Protein AF-A0A7C6BX06-F1 (afdb_monomer_lite)

Secondary structure (DSSP, 8-state):
------SSEEEEE-TTSEEEEEE-S---PPPSEEEE----B-S----B-SHHHHHHHHHHHHHHHHHHHIIIIIHHHHHTTTPEEEE--GGG--TT--B--TT-HHHHHHHTT-HHHHHHHHH-TT-EEEEHHHHS-TTHHHHS-----EEE-----

Foldseek 3Di:
DDFDFFPAWDWEDEQFWKIWIFGND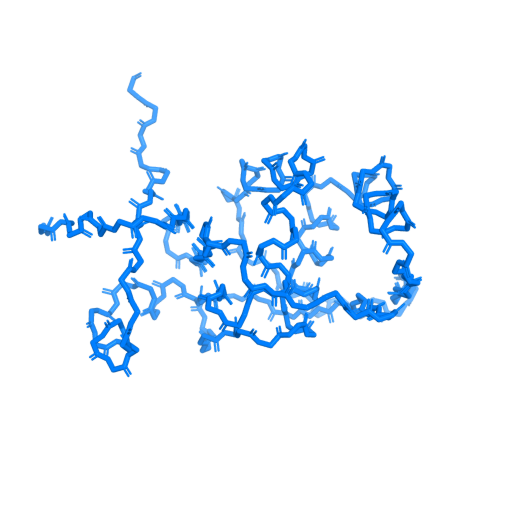PDFDQDLEAEEEAAAGTQDDAKDLALHVLNPLLCNVCVVAPNVLCVVFVCVLNVVVNYHYHYDDPVPDDVPHHDDCPPCNVVNVVLSVDSSRVCRCNTPSLIIMGHRVVVVDPVVVVPPPDGTGYDYPPDPD

Structure (mmCIF, N/CA/C/O backbone):
data_AF-A0A7C6BX06-F1
#
_entry.id   AF-A0A7C6BX06-F1
#
loop_
_atom_site.group_PDB
_atom_site.id
_atom_site.type_symbol
_atom_site.label_atom_id
_atom_site.label_alt_id
_atom_site.label_comp_id
_atom_site.label_asym_id
_atom_site.label_entity_id
_atom_site.label_seq_id
_atom_site.pdbx_PDB_ins_code
_atom_site.Cartn_x
_atom_site.Cartn_y
_atom_site.Cartn_z
_atom_site.occupancy
_atom_site.B_iso_or_equiv
_atom_site.auth_seq_id
_atom_site.auth_comp_id
_atom_site.auth_asym_id
_atom_site.auth_atom_id
_atom_site.pdbx_PDB_model_num
ATOM 1 N N . MET A 1 1 ? -13.573 8.599 -25.810 1.00 36.62 1 MET A N 1
ATOM 2 C CA . MET A 1 1 ? -13.959 7.525 -24.868 1.00 36.62 1 MET A CA 1
ATOM 3 C C . MET A 1 1 ? -14.784 8.167 -23.759 1.00 36.62 1 MET A C 1
ATOM 5 O O . MET A 1 1 ? -14.337 9.168 -23.220 1.00 36.62 1 MET A O 1
ATOM 9 N N . LYS A 1 2 ? -16.021 7.715 -23.498 1.00 25.58 2 LYS A N 1
ATOM 10 C CA . LYS A 1 2 ? -16.846 8.272 -22.408 1.00 25.58 2 LYS A CA 1
ATOM 11 C C . LYS A 1 2 ? -16.365 7.669 -21.088 1.00 25.58 2 LYS A C 1
ATOM 13 O O . LYS A 1 2 ? -16.680 6.519 -20.805 1.00 25.58 2 LYS A O 1
ATOM 18 N N . THR A 1 3 ? -15.606 8.432 -20.310 1.00 35.91 3 THR A N 1
ATOM 19 C CA . THR A 1 3 ? -15.201 8.059 -18.951 1.00 35.91 3 THR A CA 1
ATOM 20 C C . THR A 1 3 ? -16.452 7.989 -18.076 1.00 35.91 3 THR A C 1
ATOM 22 O O . THR A 1 3 ? -17.095 9.008 -17.826 1.00 35.91 3 THR A O 1
ATOM 25 N N . LYS A 1 4 ? -16.856 6.787 -17.653 1.00 36.91 4 LYS A N 1
ATOM 26 C CA . LYS A 1 4 ? -17.877 6.637 -16.610 1.00 36.91 4 LYS A CA 1
ATOM 27 C C . LYS A 1 4 ? -17.226 6.971 -15.269 1.00 36.91 4 LYS A C 1
ATOM 29 O O . LYS A 1 4 ? -16.393 6.222 -14.780 1.00 36.91 4 LYS A O 1
ATOM 34 N N . ILE A 1 5 ? -17.613 8.109 -14.711 1.00 39.78 5 ILE A N 1
ATOM 35 C CA . ILE A 1 5 ? -17.230 8.602 -13.386 1.00 39.78 5 ILE A CA 1
ATOM 36 C C . ILE A 1 5 ? -18.228 7.882 -12.431 1.00 39.78 5 ILE A C 1
ATOM 38 O O . ILE A 1 5 ? -19.418 8.176 -12.510 1.00 39.78 5 ILE A O 1
ATOM 42 N N . ARG A 1 6 ? -17.793 6.890 -11.617 1.00 56.72 6 ARG A N 1
ATOM 43 C CA . ARG A 1 6 ? -18.625 6.062 -10.690 1.00 56.72 6 ARG A CA 1
ATOM 44 C C . ARG A 1 6 ? -19.025 6.731 -9.349 1.00 56.72 6 ARG A C 1
ATOM 46 O O . ARG A 1 6 ? -19.577 7.800 -9.479 1.00 56.72 6 ARG A O 1
ATOM 53 N N . ARG A 1 7 ? -18.949 6.211 -8.111 1.00 42.22 7 ARG A N 1
ATOM 54 C CA . ARG A 1 7 ? -19.222 6.962 -6.831 1.00 42.22 7 ARG A CA 1
ATOM 55 C C . ARG A 1 7 ? -18.521 6.259 -5.660 1.00 42.22 7 ARG A C 1
ATOM 57 O O . ARG A 1 7 ? -18.782 5.090 -5.450 1.00 42.22 7 ARG A O 1
ATOM 64 N N . GLY A 1 8 ? -17.662 6.945 -4.890 1.00 48.62 8 GLY A N 1
ATOM 65 C CA . GLY A 1 8 ? -17.044 6.385 -3.668 1.00 48.62 8 GLY A CA 1
ATOM 66 C C . GLY A 1 8 ? -15.671 5.706 -3.809 1.00 48.62 8 GLY A C 1
ATOM 67 O O . GLY A 1 8 ? -15.316 4.908 -2.954 1.00 48.62 8 GLY A O 1
ATOM 68 N N . PHE A 1 9 ? -14.889 6.021 -4.844 1.00 50.06 9 PHE A N 1
ATOM 69 C CA . PHE A 1 9 ? -13.534 5.489 -5.064 1.00 50.06 9 PHE A CA 1
ATOM 70 C C . PHE A 1 9 ? -12.557 6.607 -5.482 1.00 50.06 9 PHE A C 1
ATOM 72 O O . PHE A 1 9 ? -12.986 7.610 -6.052 1.00 50.06 9 PHE A O 1
ATOM 79 N N . PHE A 1 10 ? -11.258 6.441 -5.226 1.00 51.50 10 PHE A N 1
ATOM 80 C CA . PHE A 1 10 ? -10.178 7.243 -5.822 1.00 51.50 10 PHE A CA 1
ATOM 81 C C . PHE A 1 10 ? -9.393 6.360 -6.789 1.00 51.50 10 PHE A C 1
ATOM 83 O O . PHE A 1 10 ? -8.912 5.306 -6.383 1.00 51.50 10 PHE A O 1
ATOM 90 N N . GLU A 1 11 ? -9.215 6.769 -8.042 1.00 54.84 11 GLU A N 1
ATOM 91 C CA . GLU A 1 11 ? -8.265 6.103 -8.931 1.00 54.84 11 GLU A CA 1
ATOM 92 C C . GLU A 1 11 ? -7.276 7.080 -9.528 1.00 54.84 11 GLU A C 1
ATOM 94 O O . GLU A 1 11 ? -7.596 8.235 -9.780 1.00 54.84 11 GLU A O 1
ATOM 99 N N . THR A 1 12 ? -6.100 6.565 -9.849 1.00 52.06 12 THR A N 1
ATOM 100 C CA . THR A 1 12 ? -5.100 7.268 -10.641 1.00 52.06 12 THR A CA 1
ATOM 101 C C . THR A 1 12 ? -4.591 6.346 -11.743 1.00 52.06 12 THR A C 1
ATOM 103 O O . THR A 1 12 ? -4.434 5.138 -11.530 1.00 52.06 12 THR A O 1
ATOM 106 N N . ASN A 1 13 ? -4.337 6.909 -12.923 1.00 53.53 13 ASN A N 1
ATOM 107 C CA . ASN A 1 13 ? -3.559 6.261 -13.970 1.00 53.53 13 ASN A CA 1
ATOM 108 C C . ASN A 1 13 ? -2.407 7.174 -14.413 1.00 53.53 13 ASN A C 1
ATOM 110 O O . ASN A 1 13 ? -2.575 8.386 -14.573 1.00 53.53 13 ASN A O 1
ATOM 114 N N . SER A 1 14 ? -1.232 6.582 -14.624 1.00 47.41 14 SER A N 1
ATOM 115 C CA . SER A 1 14 ? -0.213 7.174 -15.485 1.00 47.41 14 SER A CA 1
ATOM 116 C C . SER A 1 14 ? -0.429 6.607 -16.876 1.00 47.41 14 SER A C 1
ATOM 118 O O . SER A 1 14 ? -0.691 5.411 -17.027 1.00 47.41 14 SER A O 1
ATOM 120 N N . SER A 1 15 ? -0.356 7.456 -17.901 1.00 49.59 15 SER A N 1
ATOM 121 C CA . SER A 1 15 ? -0.519 7.026 -19.287 1.00 49.59 15 SER A CA 1
ATOM 122 C C . SER A 1 15 ? 0.394 5.827 -19.578 1.00 49.59 15 SER A C 1
ATOM 124 O O . SER A 1 15 ? 1.605 6.005 -19.620 1.00 49.59 15 SER A O 1
ATOM 126 N N . SER A 1 16 ? -0.227 4.655 -19.765 1.00 54.06 16 SER A N 1
ATOM 127 C CA . SER A 1 16 ? 0.296 3.353 -20.215 1.00 54.06 16 SER A CA 1
ATOM 128 C C . SER A 1 16 ? 0.860 2.319 -19.229 1.00 54.06 16 SER A C 1
ATOM 130 O O . SER A 1 16 ? 1.026 1.190 -19.685 1.00 54.06 16 SER 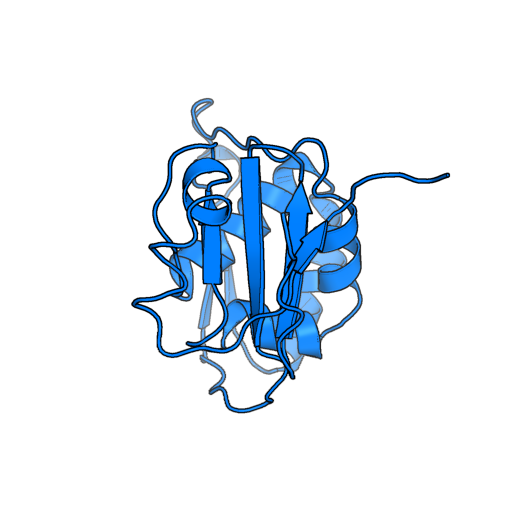A O 1
ATOM 132 N N . SER A 1 17 ? 1.054 2.578 -17.927 1.00 65.50 17 SER A N 1
ATOM 133 C CA . SER A 1 17 ? 1.799 1.595 -17.100 1.00 65.50 17 SER A CA 1
ATOM 134 C C . SER A 1 17 ? 1.067 1.025 -15.894 1.00 65.50 17 SER A C 1
ATOM 136 O O . SER A 1 17 ? 0.944 -0.193 -15.853 1.00 65.50 17 SER A O 1
ATOM 138 N N . HIS A 1 18 ? 0.511 1.823 -14.974 1.00 76.75 18 HIS A N 1
ATOM 139 C CA . HIS A 1 18 ? -0.209 1.311 -13.793 1.00 76.75 18 HIS A CA 1
ATOM 140 C C . HIS A 1 18 ? -1.549 2.036 -13.574 1.00 76.75 18 HIS A C 1
ATOM 142 O O . HIS A 1 18 ? -1.712 3.207 -13.923 1.00 76.75 18 HIS A O 1
ATOM 148 N N . GLY A 1 19 ? -2.502 1.341 -12.957 1.00 76.19 19 GLY A N 1
ATOM 149 C CA . GLY A 1 19 ? -3.759 1.871 -12.443 1.00 76.19 19 GLY A CA 1
ATOM 150 C C . GLY A 1 19 ? -3.938 1.466 -10.984 1.00 76.19 19 GLY A C 1
ATOM 151 O O . GLY A 1 19 ? -3.672 0.323 -10.618 1.00 76.19 19 GLY A O 1
ATOM 152 N N . VAL A 1 20 ? -4.388 2.393 -10.146 1.00 79.06 20 VAL A N 1
ATOM 153 C CA . VAL A 1 20 ? -4.747 2.119 -8.748 1.00 79.06 20 VAL A CA 1
ATOM 154 C C . VAL A 1 20 ? -6.195 2.501 -8.542 1.00 79.06 20 VAL A C 1
ATOM 156 O O . VAL A 1 20 ? -6.610 3.553 -9.011 1.00 79.06 20 VAL A O 1
ATOM 159 N N . CYS A 1 21 ? -6.932 1.673 -7.813 1.00 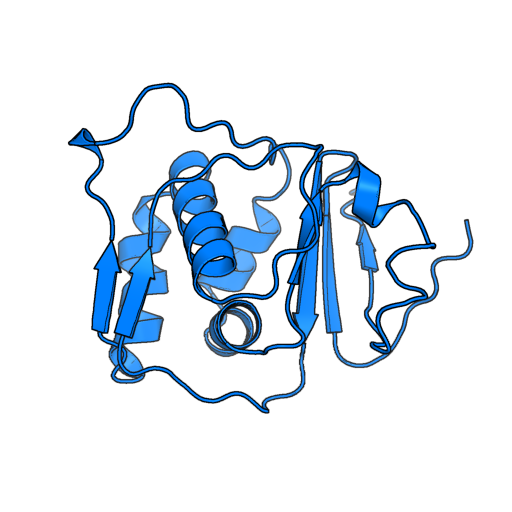79.06 21 CYS A N 1
ATOM 160 C CA . CYS A 1 21 ? -8.265 1.952 -7.321 1.00 79.06 21 CYS A CA 1
ATOM 161 C C . CYS A 1 21 ? -8.281 1.818 -5.797 1.00 79.06 21 CYS A C 1
ATOM 163 O O . CYS A 1 21 ? -7.866 0.796 -5.251 1.00 79.06 21 CYS A O 1
ATOM 165 N N . ILE A 1 22 ? -8.760 2.856 -5.118 1.00 79.56 22 ILE A N 1
ATOM 166 C CA . ILE A 1 22 ? -8.927 2.916 -3.670 1.00 79.56 22 ILE A CA 1
ATOM 167 C C . ILE A 1 22 ? -10.413 3.021 -3.368 1.00 79.56 22 ILE A C 1
ATOM 169 O O . ILE A 1 22 ? -11.080 3.956 -3.809 1.00 79.56 22 ILE A O 1
ATOM 173 N N . ASP A 1 23 ? -10.912 2.083 -2.585 1.00 81.50 23 ASP A N 1
ATOM 174 C CA . ASP A 1 23 ? -12.242 2.130 -1.998 1.00 81.50 23 ASP A CA 1
ATOM 175 C C . ASP A 1 23 ? -12.330 3.193 -0.901 1.00 81.50 23 ASP A C 1
ATOM 177 O O . ASP A 1 23 ? -11.616 3.115 0.097 1.00 81.50 23 ASP A O 1
ATOM 181 N N . LEU A 1 24 ? -13.216 4.181 -1.062 1.00 76.19 24 LEU A N 1
ATOM 182 C CA . LEU A 1 24 ? -13.386 5.251 -0.072 1.00 76.19 24 LEU A CA 1
ATOM 183 C C . LEU A 1 24 ? -14.365 4.879 1.047 1.00 76.19 24 LEU A C 1
ATOM 185 O O . LEU A 1 24 ? -14.588 5.678 1.961 1.00 76.19 24 LEU A O 1
ATOM 189 N N . ILE A 1 25 ? -14.948 3.682 1.016 1.00 78.50 25 ILE A N 1
ATOM 190 C CA . ILE A 1 25 ? -15.764 3.179 2.116 1.00 78.50 25 ILE A CA 1
ATOM 191 C C . ILE A 1 25 ? -14.835 2.607 3.192 1.00 78.50 25 ILE A C 1
ATOM 193 O O . ILE A 1 25 ? -13.983 1.757 2.943 1.00 78.50 25 ILE A O 1
ATOM 197 N N . ASN A 1 26 ? -15.010 3.079 4.423 1.00 76.94 26 ASN A N 1
ATOM 198 C CA . ASN A 1 26 ? -14.221 2.662 5.580 1.00 76.94 26 ASN A CA 1
ATOM 199 C C . ASN A 1 26 ? -14.772 1.359 6.197 1.00 76.94 26 ASN A C 1
ATOM 201 O O . ASN A 1 26 ? -15.266 1.363 7.322 1.00 76.94 26 ASN A O 1
ATOM 205 N N . ASP A 1 27 ? -14.740 0.275 5.420 1.00 81.56 27 ASP A N 1
ATOM 206 C CA . ASP A 1 27 ? -15.175 -1.074 5.813 1.00 81.56 27 ASP A CA 1
ATOM 207 C C . ASP A 1 27 ? -14.045 -2.078 5.556 1.00 81.56 27 ASP A C 1
ATOM 209 O O . ASP A 1 27 ? -14.035 -2.831 4.582 1.00 81.56 27 ASP A O 1
ATOM 213 N N . PHE A 1 28 ? -13.020 -2.011 6.399 1.00 86.12 28 PHE A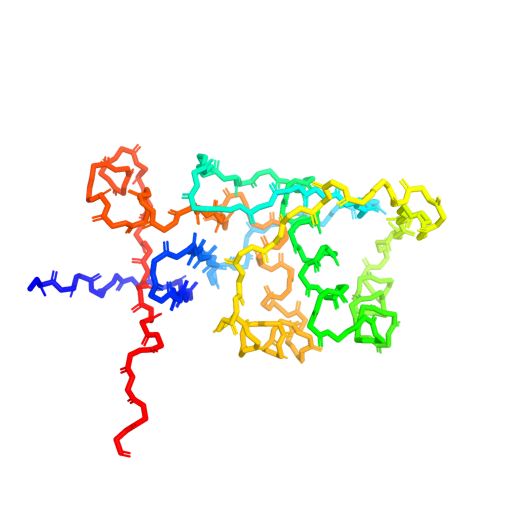 N 1
ATOM 214 C CA . PHE A 1 28 ? -11.896 -2.934 6.366 1.00 86.12 28 PHE A CA 1
ATOM 215 C C . PHE A 1 28 ? -11.461 -3.295 7.780 1.00 86.12 28 PHE A C 1
ATOM 217 O O . PHE A 1 28 ? -11.659 -2.544 8.737 1.00 86.12 28 PHE A O 1
ATOM 224 N N . GLN A 1 29 ? -10.829 -4.458 7.902 1.00 90.31 29 GLN A N 1
ATOM 225 C CA . GLN A 1 29 ? -10.227 -4.911 9.148 1.00 90.31 29 GLN A CA 1
ATOM 226 C C . GLN A 1 29 ? -8.725 -4.661 9.109 1.00 90.31 29 GLN A C 1
ATOM 228 O O . GLN A 1 29 ? -8.067 -4.908 8.098 1.00 90.31 29 GLN A O 1
ATOM 233 N N . LEU A 1 30 ? -8.186 -4.164 10.220 1.00 95.19 30 LEU A N 1
ATOM 234 C CA . LEU A 1 30 ? -6.750 -3.968 10.361 1.00 95.19 30 LEU A CA 1
ATOM 235 C C . LEU A 1 30 ? -6.083 -5.293 10.741 1.00 95.19 30 LEU A C 1
ATOM 237 O O . LEU A 1 30 ? -6.524 -5.932 11.701 1.00 95.19 30 LEU A O 1
ATOM 241 N N . PRO A 1 31 ? -5.028 -5.714 10.028 1.00 95.94 31 PRO A N 1
ATOM 242 C CA . PRO A 1 31 ? -4.231 -6.852 10.448 1.00 95.94 31 PRO A CA 1
ATOM 243 C C . PRO A 1 31 ? -3.338 -6.461 11.633 1.00 95.94 31 PRO A C 1
ATOM 245 O O . PRO A 1 31 ? -3.028 -5.289 11.833 1.00 95.94 31 PRO A O 1
ATOM 248 N N . SER A 1 32 ? -2.869 -7.449 12.393 1.00 97.12 32 SER A N 1
ATOM 249 C CA . SER A 1 32 ? -1.847 -7.225 13.424 1.00 97.12 32 SER A CA 1
ATOM 250 C C . SER A 1 32 ? -0.451 -7.022 12.836 1.00 97.12 32 SER A C 1
ATOM 252 O O . SER A 1 32 ? 0.392 -6.390 13.467 1.00 97.12 32 SER A O 1
ATOM 254 N N . THR A 1 33 ? -0.194 -7.558 11.641 1.00 97.81 33 THR A N 1
ATOM 255 C CA . THR A 1 33 ? 1.109 -7.498 10.977 1.00 97.81 33 THR A CA 1
ATOM 256 C C . THR A 1 33 ? 0.969 -7.196 9.488 1.00 97.81 33 THR A C 1
ATOM 258 O O . THR A 1 33 ? -0.043 -7.507 8.855 1.00 97.81 33 THR A O 1
ATOM 261 N N . ILE A 1 34 ? 2.006 -6.595 8.913 1.00 98.00 34 ILE A N 1
ATOM 262 C CA . ILE A 1 34 ? 2.137 -6.380 7.472 1.00 98.00 34 ILE A CA 1
ATOM 263 C C . ILE A 1 34 ? 3.586 -6.608 7.047 1.00 98.00 34 ILE A C 1
ATOM 265 O O . ILE A 1 34 ? 4.516 -6.251 7.768 1.00 98.00 34 ILE A O 1
ATOM 269 N N . TYR A 1 35 ? 3.759 -7.201 5.866 1.00 97.38 35 TYR A N 1
ATOM 270 C CA . TYR A 1 35 ? 5.060 -7.475 5.268 1.00 97.38 35 TYR A CA 1
ATOM 271 C C . TYR A 1 35 ? 5.198 -6.690 3.967 1.00 97.38 35 TYR A C 1
ATOM 273 O O . TYR A 1 35 ? 4.391 -6.846 3.048 1.00 97.38 35 TYR A O 1
ATOM 281 N N . PHE A 1 36 ? 6.229 -5.860 3.899 1.00 96.19 36 PHE A N 1
ATOM 282 C CA . PHE A 1 36 ? 6.642 -5.137 2.708 1.00 96.19 36 PHE A CA 1
ATOM 283 C C . PHE A 1 36 ? 7.834 -5.855 2.072 1.00 96.19 36 PHE A C 1
ATOM 285 O O . PHE A 1 36 ? 8.773 -6.239 2.756 1.00 96.19 36 PHE A O 1
ATOM 292 N N . ARG A 1 37 ? 7.788 -6.070 0.763 1.00 93.50 37 ARG A N 1
ATOM 293 C CA . ARG A 1 37 ? 8.854 -6.748 0.019 1.00 93.50 37 ARG A CA 1
ATOM 294 C C . ARG A 1 37 ? 8.975 -6.156 -1.371 1.00 93.50 37 ARG A C 1
ATOM 296 O O . ARG A 1 37 ? 8.005 -5.574 -1.873 1.00 93.50 37 ARG A O 1
ATOM 303 N N . PHE A 1 38 ? 10.138 -6.285 -1.980 1.00 91.00 38 PHE A N 1
ATOM 304 C CA . PHE A 1 38 ? 10.337 -5.866 -3.355 1.00 91.00 38 PHE A CA 1
ATOM 305 C C . PHE A 1 38 ? 9.587 -6.794 -4.308 1.00 91.00 38 PHE A C 1
ATOM 307 O O . PHE A 1 38 ? 9.433 -7.995 -4.077 1.00 91.00 38 PHE A O 1
ATOM 314 N N . ASN A 1 39 ? 9.054 -6.221 -5.384 1.00 89.94 39 ASN A N 1
ATOM 315 C CA . ASN A 1 39 ? 8.457 -6.990 -6.465 1.00 89.94 39 ASN A CA 1
ATOM 316 C C . ASN A 1 39 ? 8.502 -6.191 -7.773 1.00 89.94 39 ASN A C 1
ATOM 318 O O . ASN A 1 39 ? 8.690 -4.979 -7.759 1.00 89.94 39 ASN A O 1
ATOM 322 N N . SER A 1 40 ? 8.316 -6.864 -8.902 1.00 85.88 40 SER A N 1
ATOM 323 C CA . SER A 1 40 ? 8.330 -6.227 -10.217 1.00 85.88 40 SER A CA 1
ATOM 324 C C . SER A 1 40 ? 6.916 -5.849 -10.655 1.00 85.88 40 SER A C 1
ATOM 326 O O . SER A 1 40 ? 6.012 -6.685 -10.705 1.00 85.88 40 SER A O 1
ATOM 328 N N . PHE A 1 41 ? 6.737 -4.581 -11.014 1.00 84.19 41 PHE A N 1
ATOM 329 C CA . PHE A 1 41 ? 5.487 -4.015 -11.508 1.00 84.19 41 PHE A CA 1
ATOM 330 C C . PHE A 1 41 ? 5.757 -3.268 -12.816 1.00 84.19 41 PHE A C 1
ATOM 332 O O . PHE A 1 41 ? 6.443 -2.249 -12.842 1.00 84.19 41 PHE A O 1
ATOM 339 N N . GLY A 1 42 ? 5.235 -3.811 -13.912 1.00 77.44 42 GLY A N 1
ATOM 340 C CA . GLY A 1 42 ? 5.323 -3.219 -15.245 1.00 77.44 42 GLY A CA 1
ATOM 341 C C . GLY A 1 42 ? 3.959 -3.121 -15.920 1.00 77.44 42 GLY A C 1
ATOM 342 O O . GLY A 1 42 ? 2.920 -3.301 -15.303 1.00 77.44 42 GLY A O 1
ATOM 343 N N . THR A 1 43 ? 3.923 -2.924 -17.232 1.00 70.25 43 THR A N 1
ATOM 344 C CA . THR A 1 43 ? 2.653 -2.796 -17.968 1.00 70.25 43 THR A CA 1
ATOM 345 C C . THR A 1 43 ? 1.746 -4.039 -17.894 1.00 70.25 43 THR A C 1
ATOM 347 O O . THR A 1 43 ? 0.519 -3.924 -17.971 1.00 70.25 43 THR A O 1
ATOM 350 N N . PHE A 1 44 ? 2.335 -5.233 -17.752 1.00 69.50 44 PHE A N 1
ATOM 351 C CA . PHE A 1 44 ? 1.653 -6.525 -17.870 1.00 69.50 44 PHE A CA 1
ATOM 352 C C . PHE A 1 44 ? 1.540 -7.250 -16.524 1.00 69.50 44 PHE A C 1
ATOM 354 O O . PHE A 1 44 ? 2.264 -8.208 -16.263 1.00 69.50 44 PHE A O 1
ATOM 361 N N . PHE A 1 45 ? 0.595 -6.838 -15.681 1.00 70.06 45 PHE A N 1
ATOM 362 C CA . PHE A 1 45 ? 0.169 -7.643 -14.534 1.00 70.06 45 PHE A CA 1
ATOM 363 C C . PHE A 1 45 ? -1.346 -7.560 -14.314 1.00 70.06 45 PHE A C 1
ATOM 365 O O . PHE A 1 45 ? -1.986 -6.556 -14.643 1.00 70.06 45 PHE A O 1
ATOM 372 N N . GLY A 1 46 ? -1.916 -8.649 -13.790 1.00 66.75 46 GLY A N 1
ATOM 373 C CA . GLY A 1 46 ? -3.343 -8.746 -13.467 1.00 66.75 46 GLY A CA 1
ATOM 374 C C . GLY A 1 46 ? -3.726 -7.883 -12.260 1.00 66.75 46 GLY A C 1
ATOM 375 O O . GLY A 1 46 ? -2.850 -7.364 -11.581 1.00 66.75 46 GLY A O 1
ATOM 376 N N . PRO A 1 47 ? -5.020 -7.690 -11.961 1.00 70.56 47 PRO A N 1
ATOM 377 C CA . PRO A 1 47 ? -5.399 -6.920 -10.786 1.00 70.56 47 PRO A CA 1
ATOM 378 C C . PRO A 1 47 ? -4.928 -7.618 -9.507 1.00 70.56 47 PRO A C 1
ATOM 380 O O . PRO A 1 47 ? -5.244 -8.786 -9.278 1.00 70.56 47 PRO A O 1
ATOM 383 N N . TYR A 1 48 ? -4.216 -6.883 -8.660 1.00 81.38 48 TYR A N 1
ATOM 384 C CA . TYR A 1 48 ? -3.850 -7.320 -7.322 1.00 81.38 48 TYR A CA 1
ATOM 385 C C . TYR A 1 48 ? -4.684 -6.564 -6.293 1.00 81.38 48 TYR A C 1
ATOM 387 O O . TYR A 1 48 ? -4.618 -5.337 -6.200 1.00 81.38 48 TYR A O 1
ATOM 395 N N . ASN A 1 49 ? -5.484 -7.302 -5.528 1.00 81.44 49 ASN A N 1
ATOM 396 C CA . ASN A 1 49 ? -6.309 -6.790 -4.433 1.00 81.44 49 ASN A CA 1
ATOM 397 C C . ASN A 1 49 ? -5.886 -7.346 -3.064 1.00 81.44 49 ASN A C 1
ATOM 399 O O . ASN A 1 49 ? -6.375 -6.880 -2.033 1.00 81.44 49 ASN A O 1
ATOM 403 N N . ASP A 1 50 ? -4.968 -8.313 -3.034 1.00 89.69 50 ASP A N 1
ATOM 404 C CA . ASP A 1 50 ? -4.443 -8.876 -1.802 1.00 89.69 50 ASP A CA 1
ATOM 405 C C . ASP A 1 50 ? -3.465 -7.912 -1.112 1.00 89.69 50 ASP A C 1
ATOM 407 O O . ASP A 1 50 ? -2.787 -7.091 -1.738 1.00 89.69 50 ASP A O 1
ATOM 411 N N . LEU A 1 51 ? -3.404 -8.007 0.216 1.00 94.19 51 LEU A N 1
ATOM 412 C CA . LEU A 1 51 ? -2.580 -7.132 1.048 1.00 94.19 51 LEU A CA 1
ATOM 413 C C . LEU A 1 51 ? -1.096 -7.198 0.668 1.00 94.19 51 LEU A C 1
ATOM 415 O O . LEU A 1 51 ? -0.423 -6.171 0.643 1.00 94.19 51 LEU A O 1
ATOM 419 N N . MET A 1 52 ? -0.588 -8.393 0.369 1.00 94.12 52 MET A N 1
ATOM 420 C CA . MET A 1 52 ? 0.834 -8.626 0.135 1.00 94.12 52 MET A CA 1
ATOM 421 C C . MET A 1 52 ? 1.308 -7.905 -1.126 1.00 94.12 52 MET A C 1
ATOM 423 O O . MET A 1 52 ? 2.329 -7.216 -1.101 1.00 94.12 52 MET A O 1
ATOM 427 N N . MET A 1 53 ? 0.553 -8.006 -2.217 1.00 92.31 53 MET A N 1
ATOM 428 C CA . MET A 1 53 ? 0.887 -7.341 -3.473 1.00 92.31 53 MET A CA 1
ATOM 429 C C . MET A 1 53 ? 0.716 -5.824 -3.388 1.00 92.31 53 MET A C 1
ATOM 431 O O . MET A 1 53 ? 1.564 -5.091 -3.898 1.00 92.31 53 MET A O 1
ATOM 435 N N . LYS A 1 54 ? -0.309 -5.334 -2.678 1.00 93.81 54 LYS A N 1
ATOM 436 C CA . LYS A 1 54 ? -0.494 -3.892 -2.435 1.00 93.81 54 LYS A CA 1
ATOM 437 C C . LYS A 1 54 ? 0.623 -3.303 -1.571 1.00 93.81 54 LYS A C 1
ATOM 439 O O . LYS A 1 54 ? 1.145 -2.236 -1.894 1.00 93.81 54 LYS A O 1
ATOM 444 N N . ALA A 1 55 ? 1.038 -4.011 -0.521 1.00 96.31 55 ALA A N 1
ATOM 445 C CA . ALA A 1 55 ? 2.190 -3.634 0.292 1.00 96.31 55 ALA A CA 1
ATOM 446 C C . ALA A 1 55 ? 3.473 -3.621 -0.553 1.00 96.31 55 ALA A C 1
ATOM 448 O O . ALA A 1 55 ? 4.182 -2.617 -0.578 1.00 96.31 55 ALA A O 1
ATOM 449 N N . SER A 1 56 ? 3.721 -4.683 -1.325 1.00 93.75 56 SER A N 1
ATOM 450 C CA . SER A 1 56 ? 4.901 -4.784 -2.198 1.00 93.75 56 SER A CA 1
ATOM 451 C C . SER A 1 56 ? 4.964 -3.645 -3.225 1.00 93.75 56 SER A C 1
ATOM 453 O O . SER A 1 56 ? 6.037 -3.098 -3.484 1.00 93.75 56 SER A O 1
ATOM 455 N N . TYR A 1 57 ? 3.812 -3.235 -3.769 1.00 91.50 57 TYR A N 1
ATOM 456 C CA . TYR A 1 57 ? 3.712 -2.102 -4.691 1.00 91.50 57 TYR A CA 1
ATOM 457 C C . TYR A 1 57 ? 4.084 -0.775 -4.034 1.00 91.50 57 TYR A C 1
ATOM 459 O O . TYR A 1 57 ? 4.865 -0.016 -4.604 1.00 91.50 57 TYR A O 1
ATOM 467 N N . LEU A 1 58 ? 3.561 -0.489 -2.832 1.00 93.75 58 LEU A N 1
ATOM 468 C CA . LEU A 1 58 ? 3.951 0.722 -2.106 1.00 93.75 58 LEU A CA 1
ATOM 469 C C . LEU A 1 58 ? 5.437 0.716 -1.788 1.00 93.75 58 LEU A C 1
ATOM 471 O O . LEU A 1 58 ? 6.092 1.727 -2.001 1.00 93.75 58 LEU A O 1
ATOM 475 N N . TYR A 1 59 ? 5.970 -0.402 -1.306 1.00 94.56 59 TYR A N 1
ATOM 476 C CA . TYR A 1 59 ? 7.369 -0.485 -0.910 1.00 94.56 59 TYR A CA 1
ATOM 477 C C . TYR A 1 59 ? 8.320 -0.269 -2.085 1.00 94.56 59 TYR A C 1
ATOM 479 O O . TYR A 1 59 ? 9.154 0.635 -2.046 1.00 94.56 59 TYR A O 1
ATOM 487 N N . THR A 1 60 ? 8.107 -1.016 -3.172 1.00 91.12 60 THR A N 1
ATOM 488 C CA . THR A 1 60 ? 8.871 -0.865 -4.418 1.00 91.12 60 THR A CA 1
ATOM 489 C C . THR A 1 60 ? 8.711 0.553 -4.977 1.00 91.12 60 THR A C 1
ATOM 491 O O . THR A 1 60 ? 9.683 1.205 -5.352 1.00 91.12 60 THR A 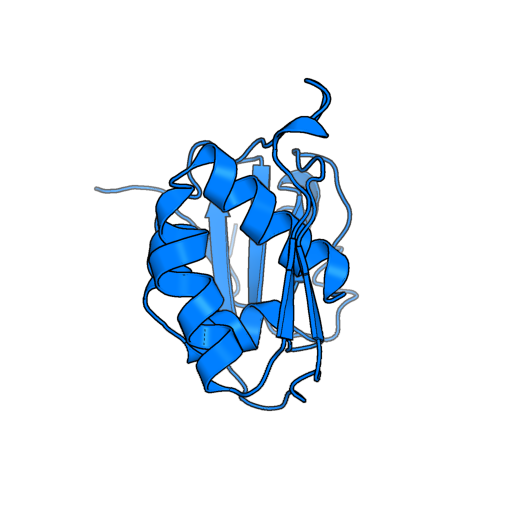O 1
ATOM 494 N N . GLY A 1 61 ? 7.492 1.091 -4.969 1.00 89.62 61 GLY A N 1
ATOM 495 C CA . GLY A 1 61 ? 7.223 2.437 -5.459 1.00 89.62 61 GLY A CA 1
ATOM 496 C C . GLY A 1 61 ? 7.883 3.543 -4.638 1.00 89.62 61 GLY A C 1
ATOM 497 O O . GLY A 1 61 ? 8.491 4.447 -5.210 1.00 89.62 61 GLY A O 1
ATOM 498 N N . PHE A 1 62 ? 7.836 3.462 -3.306 1.00 91.44 62 PHE A N 1
ATOM 499 C CA . PHE A 1 62 ? 8.556 4.391 -2.438 1.00 91.44 62 PHE A CA 1
ATOM 500 C C . PHE A 1 62 ? 10.061 4.269 -2.629 1.00 91.44 62 PHE A C 1
ATOM 502 O O . PHE A 1 62 ? 10.718 5.302 -2.669 1.00 91.44 62 PHE A O 1
ATOM 509 N N . TYR A 1 63 ? 10.604 3.065 -2.812 1.00 90.19 63 TYR A N 1
ATOM 510 C CA . TYR A 1 63 ? 12.022 2.884 -3.118 1.00 90.19 63 TYR A CA 1
ATOM 511 C C . TYR A 1 63 ? 12.453 3.671 -4.365 1.00 90.19 63 TYR A C 1
ATOM 513 O O . TYR A 1 63 ? 13.419 4.431 -4.301 1.00 90.19 63 TYR A O 1
ATOM 521 N N . HIS A 1 64 ? 11.694 3.582 -5.462 1.00 84.50 64 HIS A N 1
ATOM 522 C CA . HIS A 1 64 ? 12.006 4.320 -6.692 1.00 84.50 64 HIS A CA 1
ATOM 523 C C . HIS A 1 64 ? 11.659 5.817 -6.638 1.00 84.50 64 HIS A C 1
ATOM 525 O O . HIS A 1 64 ? 12.271 6.604 -7.359 1.00 84.50 64 HIS A O 1
ATOM 531 N N . TYR A 1 65 ? 10.679 6.224 -5.825 1.00 85.38 65 TYR A N 1
ATOM 532 C CA . TYR A 1 65 ? 10.193 7.607 -5.788 1.00 85.38 65 TYR A CA 1
ATOM 533 C C . TYR A 1 65 ? 10.800 8.445 -4.656 1.00 85.38 65 TYR A C 1
ATOM 535 O O . TYR A 1 65 ? 11.380 9.503 -4.898 1.00 85.38 65 TYR A O 1
ATOM 543 N N . ASN A 1 66 ? 10.635 8.004 -3.407 1.00 89.31 66 ASN A N 1
ATOM 544 C CA . ASN A 1 66 ? 11.182 8.660 -2.223 1.00 89.31 66 ASN A CA 1
ATOM 545 C C . ASN A 1 66 ? 11.213 7.691 -1.035 1.00 89.31 66 ASN A C 1
ATOM 547 O O . ASN A 1 66 ? 10.270 7.615 -0.240 1.00 89.31 66 ASN A O 1
ATOM 551 N N . TYR A 1 67 ? 12.313 6.954 -0.904 1.00 90.62 67 TYR A N 1
ATOM 552 C CA . TYR A 1 67 ? 12.384 5.854 0.053 1.00 90.62 67 TYR A CA 1
ATOM 553 C C . TYR A 1 67 ? 12.304 6.325 1.510 1.00 90.62 67 TYR A C 1
ATOM 555 O O . TYR A 1 67 ? 11.719 5.659 2.362 1.00 90.62 67 TYR A O 1
ATOM 563 N N . ALA A 1 68 ? 12.790 7.536 1.795 1.00 94.50 68 ALA A N 1
ATOM 564 C CA . ALA A 1 68 ? 12.718 8.121 3.129 1.00 94.50 68 ALA A CA 1
ATOM 565 C C . ALA A 1 68 ? 11.270 8.294 3.626 1.00 94.50 68 ALA A C 1
ATOM 567 O O . ALA A 1 68 ? 11.021 8.237 4.833 1.00 94.50 68 ALA A O 1
ATOM 568 N N . TRP A 1 69 ? 10.295 8.485 2.729 1.00 95.06 69 TRP A N 1
ATOM 569 C CA . TRP A 1 69 ? 8.884 8.621 3.112 1.00 95.06 69 TRP A CA 1
ATOM 570 C C . TRP A 1 69 ? 8.285 7.325 3.644 1.00 95.06 69 TRP A C 1
ATOM 572 O O . TRP A 1 69 ? 7.400 7.382 4.496 1.00 95.06 69 TRP A O 1
ATOM 582 N N . PHE A 1 70 ? 8.792 6.170 3.218 1.00 95.62 70 PHE A N 1
ATOM 583 C CA . PHE A 1 70 ? 8.364 4.894 3.777 1.00 95.62 70 PHE A CA 1
ATOM 584 C C . PHE A 1 70 ? 8.614 4.848 5.295 1.00 95.62 70 PHE A C 1
ATOM 586 O O . PHE A 1 70 ? 7.687 4.631 6.074 1.00 95.62 70 PHE A O 1
ATOM 593 N N . PHE A 1 71 ? 9.827 5.192 5.733 1.00 96.31 71 PHE A N 1
ATOM 594 C CA . PHE A 1 71 ? 10.192 5.179 7.155 1.00 96.31 71 PHE A CA 1
ATOM 595 C C . PHE A 1 71 ? 9.622 6.345 7.952 1.00 96.31 71 PHE A C 1
ATOM 597 O O . PHE A 1 71 ? 9.269 6.193 9.115 1.00 96.31 71 PHE A O 1
ATOM 604 N N . THR A 1 72 ? 9.551 7.530 7.348 1.00 97.44 72 THR A N 1
ATOM 605 C CA . THR A 1 72 ? 9.159 8.746 8.078 1.00 97.44 72 THR A CA 1
ATOM 606 C C . THR A 1 72 ? 7.656 9.001 8.074 1.00 97.44 72 THR A C 1
ATOM 608 O O . THR A 1 72 ? 7.184 9.808 8.872 1.00 97.44 72 THR A O 1
ATOM 611 N N . ARG A 1 73 ? 6.896 8.341 7.188 1.00 97.19 73 ARG A N 1
ATOM 612 C CA . ARG A 1 73 ? 5.452 8.569 7.031 1.00 97.19 73 ARG A CA 1
ATOM 613 C C . ARG A 1 73 ? 4.644 7.278 7.088 1.00 97.19 73 ARG A C 1
ATOM 615 O O . ARG A 1 73 ? 3.710 7.200 7.877 1.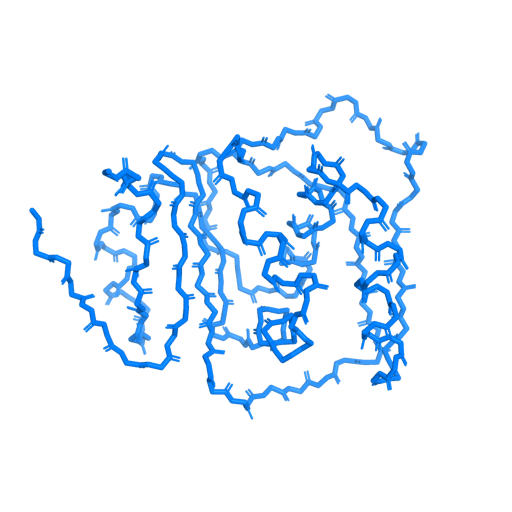00 97.19 73 ARG A O 1
ATOM 622 N N . ILE A 1 74 ? 5.015 6.259 6.310 1.00 97.88 74 ILE A N 1
ATOM 623 C CA . ILE A 1 74 ? 4.212 5.029 6.193 1.00 97.88 74 ILE A CA 1
ATOM 624 C C . ILE A 1 74 ? 4.296 4.170 7.454 1.00 97.88 74 ILE A C 1
ATOM 626 O O . ILE A 1 74 ? 3.257 3.856 8.033 1.00 97.88 74 ILE A O 1
ATOM 630 N N . ILE A 1 75 ? 5.504 3.833 7.914 1.00 97.94 75 ILE A N 1
ATOM 631 C CA . ILE A 1 75 ? 5.693 3.032 9.135 1.00 97.94 75 ILE A CA 1
ATOM 632 C C . ILE A 1 75 ? 4.989 3.680 10.344 1.00 97.94 75 ILE A C 1
ATOM 634 O O . ILE A 1 75 ? 4.135 3.017 10.936 1.00 97.94 75 ILE A O 1
ATOM 638 N N . PRO A 1 76 ? 5.204 4.976 10.657 1.00 98.31 76 PRO A N 1
ATOM 639 C CA . PRO A 1 76 ? 4.535 5.621 11.785 1.00 98.31 76 PRO A CA 1
ATOM 640 C C . PRO A 1 76 ? 3.004 5.589 11.707 1.00 98.31 76 PRO A C 1
ATOM 642 O O . PRO A 1 76 ? 2.339 5.408 12.726 1.00 98.31 76 PRO A O 1
ATOM 645 N N . MET A 1 77 ? 2.423 5.752 10.510 1.00 97.88 77 MET A N 1
ATOM 646 C CA . MET A 1 77 ? 0.970 5.669 10.314 1.00 97.88 77 MET A CA 1
ATOM 647 C C . MET A 1 77 ? 0.422 4.276 10.648 1.00 97.88 77 MET A C 1
ATOM 649 O O . MET A 1 77 ? -0.651 4.165 11.244 1.00 97.88 77 MET A O 1
ATOM 653 N N . LEU A 1 78 ? 1.147 3.216 10.291 1.00 98.06 78 LEU A N 1
ATOM 654 C CA . LEU A 1 78 ? 0.739 1.833 10.545 1.00 98.06 78 LEU A CA 1
ATOM 655 C C . LEU A 1 78 ? 0.938 1.445 12.014 1.00 98.06 78 LEU A C 1
ATOM 657 O O . LEU A 1 78 ? 0.010 0.936 12.646 1.00 98.06 78 LEU A O 1
ATOM 661 N N . GLU A 1 79 ? 2.093 1.769 12.590 1.00 97.50 79 GLU A N 1
ATOM 662 C CA . GLU A 1 79 ? 2.417 1.463 13.988 1.00 97.50 79 GLU A CA 1
ATOM 663 C C . GLU A 1 79 ? 1.498 2.196 14.972 1.00 97.50 79 GLU A C 1
ATOM 665 O O . GLU A 1 79 ? 1.064 1.612 15.965 1.00 97.50 79 GLU A O 1
ATOM 670 N N . LYS A 1 80 ? 1.095 3.438 14.661 1.00 97.44 80 LYS A N 1
ATOM 671 C CA . LYS A 1 80 ? 0.072 4.181 15.422 1.00 97.44 80 LYS A CA 1
ATOM 672 C C . LYS A 1 80 ? -1.255 3.418 15.532 1.00 97.44 80 LYS A C 1
ATOM 674 O O . LYS A 1 80 ? -1.998 3.615 16.491 1.00 97.44 80 LYS A O 1
ATOM 679 N N . ASN A 1 81 ? -1.561 2.559 14.561 1.00 96.25 81 ASN A N 1
ATOM 680 C CA . ASN A 1 81 ? -2.751 1.711 14.548 1.00 96.25 81 ASN A CA 1
ATOM 681 C C . ASN A 1 81 ? -2.479 0.297 15.111 1.00 96.25 81 ASN A C 1
ATOM 683 O O . ASN A 1 81 ? -3.291 -0.601 14.902 1.00 96.25 81 ASN A O 1
ATOM 687 N N . ASN A 1 82 ? -1.378 0.100 15.850 1.00 97.44 82 ASN A N 1
ATOM 688 C CA . ASN A 1 82 ? -0.937 -1.178 16.426 1.00 97.44 82 ASN A CA 1
ATOM 689 C C . ASN A 1 82 ? -0.665 -2.278 15.384 1.00 97.44 82 ASN A C 1
ATOM 691 O O . ASN A 1 82 ? -0.860 -3.461 15.662 1.00 97.44 82 ASN A O 1
ATOM 695 N N . ILE A 1 83 ? -0.216 -1.891 14.189 1.00 98.25 83 ILE A N 1
ATOM 696 C CA . ILE A 1 83 ? 0.185 -2.822 13.134 1.00 98.25 83 ILE A CA 1
ATOM 697 C C . ILE A 1 83 ? 1.705 -2.961 13.181 1.00 98.25 83 ILE A C 1
ATOM 699 O O . ILE A 1 83 ? 2.423 -1.979 12.996 1.00 98.25 83 ILE A O 1
ATOM 703 N N . GLN A 1 84 ? 2.201 -4.174 13.405 1.00 98.31 84 GLN A N 1
ATOM 704 C CA . GLN A 1 84 ? 3.630 -4.456 13.343 1.00 98.31 84 GLN A CA 1
ATOM 705 C C . GLN A 1 84 ? 4.090 -4.512 11.884 1.00 98.31 84 GLN A C 1
ATOM 707 O O . GLN A 1 84 ? 3.523 -5.249 11.071 1.00 98.31 84 GLN A O 1
ATOM 712 N N . VAL A 1 85 ? 5.129 -3.745 11.557 1.00 98.06 85 VAL A N 1
ATOM 713 C CA . VAL A 1 85 ? 5.647 -3.645 10.193 1.00 98.06 85 VAL A CA 1
ATOM 714 C C . VAL A 1 85 ? 6.935 -4.449 10.048 1.00 98.06 85 VAL A C 1
ATOM 716 O O . VAL A 1 85 ? 7.892 -4.244 10.787 1.00 98.06 85 VAL A O 1
ATOM 719 N N . PHE A 1 86 ? 6.959 -5.334 9.056 1.00 97.50 86 PHE A N 1
ATOM 720 C CA . PHE A 1 86 ? 8.157 -6.019 8.582 1.00 97.50 86 PHE A CA 1
ATOM 721 C C . PHE A 1 86 ? 8.444 -5.575 7.151 1.00 97.50 86 PHE A C 1
ATOM 723 O O . PHE A 1 86 ? 7.512 -5.368 6.369 1.00 97.50 86 PHE A O 1
ATOM 730 N N . TYR A 1 87 ? 9.715 -5.446 6.793 1.00 95.12 87 TYR A N 1
ATOM 731 C CA . TYR A 1 87 ? 10.129 -5.116 5.436 1.00 95.12 87 TYR A CA 1
ATOM 732 C C . TYR A 1 87 ? 11.399 -5.881 5.054 1.00 95.12 87 TYR A C 1
ATOM 734 O O . TYR A 1 87 ? 12.189 -6.234 5.925 1.00 95.12 87 TYR A O 1
ATOM 742 N N . GLU A 1 88 ? 11.546 -6.179 3.768 1.00 92.19 88 GLU A N 1
ATOM 743 C CA . GLU A 1 88 ? 12.744 -6.792 3.185 1.00 92.19 88 GLU A CA 1
ATOM 744 C C . GLU A 1 88 ? 13.929 -5.819 3.224 1.00 92.19 88 GLU A C 1
ATOM 746 O O . GLU A 1 88 ? 13.748 -4.619 3.029 1.00 92.19 88 GLU A O 1
ATOM 751 N N . ASP A 1 89 ? 15.140 -6.307 3.490 1.00 84.56 89 ASP A N 1
ATOM 752 C CA . ASP A 1 89 ? 16.323 -5.449 3.518 1.00 84.56 89 ASP A CA 1
ATOM 753 C C . ASP A 1 89 ? 16.810 -5.126 2.100 1.00 84.56 89 ASP A C 1
ATOM 755 O O . ASP A 1 89 ? 16.694 -5.916 1.166 1.00 84.56 89 ASP A O 1
ATOM 759 N N . MET A 1 90 ? 17.401 -3.939 1.924 1.00 76.19 90 MET A N 1
ATOM 760 C CA . MET A 1 90 ? 17.873 -3.501 0.602 1.00 76.19 90 MET A CA 1
ATOM 761 C C . MET A 1 90 ? 19.045 -4.330 0.059 1.00 76.19 90 MET A C 1
ATOM 763 O O . MET A 1 90 ? 19.322 -4.283 -1.136 1.00 76.19 90 MET A O 1
ATOM 767 N N . GLU A 1 91 ? 19.750 -5.060 0.920 1.00 70.50 91 GLU A N 1
ATOM 768 C CA . GLU A 1 91 ? 20.867 -5.924 0.520 1.00 70.50 91 GLU A CA 1
ATOM 769 C C . GLU A 1 91 ? 20.396 -7.166 -0.254 1.00 70.50 91 GLU A C 1
ATOM 771 O O . GLU A 1 91 ? 21.173 -7.727 -1.025 1.00 70.50 91 GLU A O 1
ATOM 776 N N . ASP A 1 92 ? 19.114 -7.528 -0.128 1.00 63.47 92 ASP A N 1
ATOM 777 C CA . ASP A 1 92 ? 18.485 -8.645 -0.842 1.00 63.47 92 ASP A CA 1
ATOM 778 C C . ASP A 1 92 ? 17.909 -8.235 -2.212 1.00 63.47 92 ASP A C 1
ATOM 780 O O . ASP A 1 92 ? 17.387 -9.067 -2.959 1.00 63.47 92 ASP A O 1
ATOM 784 N N . ILE A 1 93 ? 18.047 -6.957 -2.595 1.00 62.91 93 ILE A N 1
ATOM 785 C CA . ILE A 1 93 ? 17.620 -6.449 -3.903 1.00 62.91 93 ILE A CA 1
ATOM 786 C C . ILE A 1 93 ? 18.551 -7.014 -4.977 1.00 62.91 93 ILE A C 1
ATOM 788 O O . ILE A 1 93 ? 19.610 -6.465 -5.292 1.00 62.91 93 ILE A O 1
ATOM 792 N N . SER A 1 94 ? 18.120 -8.098 -5.615 1.00 56.66 94 SER A N 1
ATOM 793 C CA . SER A 1 94 ? 18.606 -8.419 -6.955 1.00 56.66 94 SER A CA 1
ATOM 794 C C . SER A 1 94 ? 18.274 -7.247 -7.892 1.00 56.66 94 SER A C 1
ATOM 796 O O . SER A 1 94 ? 17.209 -6.640 -7.781 1.00 56.66 94 SER A O 1
ATOM 798 N N . PHE A 1 95 ? 19.160 -6.917 -8.837 1.00 54.78 95 PHE A N 1
ATOM 799 C CA . PHE A 1 95 ? 18.971 -5.844 -9.835 1.00 54.78 95 PHE A CA 1
ATOM 800 C C . PHE A 1 95 ? 17.726 -6.022 -10.750 1.00 54.78 95 PHE A C 1
ATOM 802 O O . PHE A 1 95 ? 17.543 -5.254 -11.693 1.00 54.78 95 PHE A O 1
ATOM 809 N N . ASP A 1 96 ? 16.862 -7.001 -10.473 1.00 60.38 96 ASP A N 1
ATOM 810 C CA . ASP A 1 96 ? 15.770 -7.474 -11.324 1.00 60.38 96 ASP A CA 1
ATOM 811 C C . ASP A 1 96 ? 14.389 -6.882 -10.973 1.00 60.38 96 ASP A C 1
ATOM 813 O O . ASP A 1 96 ? 13.397 -7.165 -11.657 1.00 60.38 96 ASP A O 1
ATOM 817 N N . HIS A 1 97 ? 14.286 -6.044 -9.934 1.00 66.50 97 HIS A N 1
ATOM 818 C CA . HIS A 1 97 ? 13.017 -5.408 -9.569 1.00 66.50 97 HIS A CA 1
ATOM 819 C C . HIS A 1 97 ? 12.706 -4.215 -10.483 1.00 66.50 97 HIS A C 1
ATOM 821 O O . HIS A 1 97 ? 13.234 -3.114 -10.334 1.00 66.50 97 HIS A O 1
ATOM 827 N N . TYR A 1 98 ? 11.836 -4.453 -11.465 1.00 73.19 98 TYR A N 1
ATOM 828 C CA . TYR A 1 98 ? 11.402 -3.467 -12.455 1.00 73.19 98 TYR A CA 1
ATOM 829 C C . TYR A 1 98 ? 10.151 -2.719 -11.977 1.00 73.19 98 TYR A C 1
ATOM 831 O O . TYR A 1 98 ? 9.165 -3.358 -11.611 1.00 73.19 98 TYR A O 1
ATOM 839 N N . PHE A 1 99 ? 10.161 -1.383 -12.025 1.00 78.38 99 PHE A N 1
ATOM 840 C CA . PHE A 1 99 ? 9.018 -0.547 -11.642 1.00 78.38 99 PHE A CA 1
ATOM 841 C C . PHE A 1 99 ? 8.714 0.528 -12.695 1.00 78.38 99 PHE A C 1
ATOM 843 O O . PHE A 1 99 ? 9.334 1.593 -12.724 1.00 78.38 99 PHE A O 1
ATOM 850 N N . ASP A 1 100 ? 7.735 0.267 -13.561 1.00 70.94 100 ASP A N 1
ATOM 851 C CA . ASP A 1 100 ? 7.355 1.171 -14.654 1.00 70.94 100 ASP A CA 1
ATOM 852 C C . ASP A 1 100 ? 6.300 2.192 -14.217 1.00 70.94 100 ASP A C 1
ATOM 854 O O . ASP A 1 100 ? 5.138 2.134 -14.608 1.00 70.94 100 ASP A O 1
ATOM 858 N N . ALA A 1 101 ? 6.668 3.127 -13.341 1.00 62.62 101 ALA A N 1
ATOM 859 C CA . ALA A 1 101 ? 5.712 4.099 -12.799 1.00 62.62 101 ALA A CA 1
ATOM 860 C C . ALA A 1 101 ? 6.219 5.545 -12.850 1.00 62.62 101 ALA A C 1
ATOM 862 O O . ALA A 1 101 ? 5.963 6.329 -11.934 1.00 62.62 101 ALA A O 1
ATOM 863 N N . VAL A 1 102 ? 6.906 5.909 -13.941 1.00 54.16 102 VAL A N 1
ATOM 864 C CA . VAL A 1 102 ? 7.616 7.193 -14.150 1.00 54.16 102 VAL A CA 1
ATOM 865 C C . VAL A 1 102 ? 6.769 8.445 -13.818 1.00 54.16 102 VAL A C 1
ATOM 867 O O . VAL A 1 102 ? 7.325 9.497 -13.518 1.00 54.16 102 VAL A O 1
ATOM 870 N N . TRP A 1 103 ? 5.434 8.335 -13.768 1.00 57.62 103 TRP A N 1
ATOM 871 C CA . TRP A 1 103 ? 4.501 9.437 -13.480 1.00 57.62 103 TRP A CA 1
ATOM 872 C C . TRP A 1 103 ? 3.525 9.190 -12.311 1.00 57.62 103 TRP A C 1
ATOM 874 O O . TRP A 1 103 ? 2.472 9.820 -12.247 1.00 57.62 103 TRP A O 1
ATOM 884 N N . PHE A 1 104 ? 3.853 8.298 -11.370 1.00 70.44 104 PHE A N 1
ATOM 885 C CA . PHE A 1 104 ? 2.981 7.950 -10.229 1.00 70.44 104 PHE A CA 1
ATOM 886 C C . PHE A 1 104 ? 3.322 8.668 -8.909 1.00 70.44 104 PHE A C 1
ATOM 888 O O . PHE A 1 104 ? 2.767 8.349 -7.858 1.00 70.44 104 PHE A O 1
ATOM 895 N N . GLY A 1 105 ? 4.212 9.665 -8.940 1.00 72.62 105 GLY A N 1
ATOM 896 C CA . GLY A 1 105 ? 4.670 10.385 -7.746 1.00 72.62 105 GLY A CA 1
ATOM 897 C C . GLY A 1 105 ? 3.562 11.062 -6.932 1.00 72.62 105 GLY A C 1
ATOM 898 O O . GLY A 1 105 ? 3.606 11.058 -5.706 1.00 72.62 105 GLY A O 1
ATOM 899 N N . SER A 1 106 ? 2.527 11.582 -7.598 1.00 78.44 106 SER A N 1
ATOM 900 C CA . SER A 1 106 ? 1.376 12.212 -6.935 1.00 78.44 106 SER A CA 1
ATOM 901 C C . SER A 1 106 ? 0.580 11.234 -6.066 1.00 78.44 106 SER A C 1
ATOM 903 O O . SER A 1 106 ? 0.080 11.625 -5.015 1.00 78.44 106 SER A O 1
ATOM 905 N N . PHE A 1 107 ? 0.501 9.959 -6.457 1.00 83.88 107 PHE A N 1
ATOM 906 C CA . PHE A 1 107 ? -0.129 8.917 -5.648 1.00 83.88 107 PHE A CA 1
ATOM 907 C C . PHE A 1 107 ? 0.685 8.603 -4.396 1.00 83.88 107 PHE A C 1
ATOM 909 O O . PHE A 1 107 ? 0.123 8.559 -3.304 1.00 83.88 107 PHE A O 1
ATOM 916 N N . PHE A 1 108 ? 2.003 8.434 -4.534 1.00 87.69 108 PHE A N 1
ATOM 917 C CA . PHE A 1 108 ? 2.878 8.192 -3.384 1.00 87.69 108 PHE A CA 1
ATOM 918 C C . PHE A 1 108 ? 2.888 9.381 -2.423 1.00 87.69 108 PHE A C 1
ATOM 920 O O . PHE A 1 108 ? 2.849 9.186 -1.210 1.00 87.69 108 PHE A O 1
ATOM 927 N N . ASP A 1 109 ? 2.867 10.609 -2.943 1.00 86.44 109 ASP A N 1
ATOM 928 C CA . ASP A 1 109 ? 2.722 11.812 -2.124 1.00 86.44 109 ASP A CA 1
ATOM 929 C C . ASP A 1 109 ? 1.394 11.837 -1.368 1.00 86.44 109 ASP A C 1
ATOM 931 O O . ASP A 1 109 ? 1.405 12.007 -0.147 1.00 86.44 109 ASP A O 1
ATOM 935 N N . LEU A 1 110 ? 0.278 11.575 -2.055 1.00 86.56 110 LEU A N 1
ATOM 936 C CA . LEU A 1 110 ? -1.054 11.525 -1.455 1.00 86.56 110 LEU A CA 1
ATOM 937 C C . LEU A 1 110 ? -1.147 10.467 -0.343 1.00 86.56 110 LEU A C 1
ATOM 939 O O . LEU A 1 110 ? -1.487 10.798 0.792 1.00 86.56 110 LEU A O 1
ATOM 943 N N . ILE A 1 111 ? -0.783 9.215 -0.641 1.00 90.06 111 ILE A N 1
ATOM 944 C CA . ILE A 1 111 ? -0.821 8.099 0.320 1.00 90.06 111 ILE A CA 1
ATOM 945 C C . ILE A 1 111 ? 0.116 8.342 1.505 1.00 90.06 111 ILE A C 1
ATOM 947 O O . ILE A 1 111 ? -0.196 7.959 2.627 1.00 90.06 111 ILE A O 1
ATOM 951 N N . SER A 1 112 ? 1.248 9.016 1.289 1.00 92.88 112 SER A N 1
ATOM 952 C CA . SER A 1 112 ? 2.180 9.332 2.376 1.00 92.88 112 SER A CA 1
ATOM 953 C C . SER A 1 112 ? 1.688 10.427 3.330 1.00 92.88 112 SER A C 1
ATOM 955 O O . SER A 1 112 ? 2.312 10.652 4.364 1.00 92.88 112 SER A O 1
ATOM 957 N N . LYS A 1 113 ? 0.609 11.139 2.990 1.00 91.69 113 LYS A N 1
ATOM 958 C CA . LYS A 1 113 ? 0.067 12.257 3.778 1.00 91.69 113 LYS A CA 1
ATOM 959 C C . LYS A 1 113 ? -1.295 11.955 4.398 1.00 91.69 113 LYS A C 1
ATOM 961 O O . LYS A 1 113 ? -1.671 12.631 5.352 1.00 91.69 113 LYS A O 1
ATOM 966 N N . ASP A 1 114 ? -2.012 10.960 3.885 1.00 91.75 114 ASP A N 1
ATOM 967 C CA . ASP A 1 114 ? -3.365 10.620 4.315 1.00 91.75 114 ASP A CA 1
ATOM 968 C C . ASP A 1 114 ? -3.431 9.184 4.856 1.00 91.75 114 ASP A C 1
ATOM 970 O O . ASP A 1 114 ? -3.419 8.199 4.114 1.00 91.75 114 ASP A O 1
ATOM 974 N N . GLU A 1 115 ? -3.525 9.080 6.184 1.00 94.38 115 GLU A N 1
ATOM 975 C CA . GLU A 1 115 ? -3.601 7.805 6.903 1.00 94.38 115 GLU A CA 1
ATOM 976 C C . GLU A 1 115 ? -4.840 6.985 6.503 1.00 94.38 115 GLU A C 1
ATOM 978 O O . GLU A 1 115 ? -4.783 5.755 6.466 1.00 94.38 115 GLU A O 1
ATOM 983 N N . LEU A 1 116 ? -5.972 7.633 6.209 1.00 90.81 116 LEU A N 1
ATOM 984 C CA . LEU A 1 116 ? -7.188 6.925 5.820 1.00 90.81 116 LEU A CA 1
ATOM 985 C C . LEU A 1 116 ? -7.036 6.340 4.416 1.00 90.81 116 LEU A C 1
ATOM 987 O O . LEU A 1 116 ? -7.329 5.159 4.237 1.00 90.81 116 LEU A O 1
ATOM 991 N N . LEU A 1 117 ? -6.515 7.113 3.459 1.00 89.69 117 LEU A N 1
ATOM 992 C CA . LEU A 1 117 ? -6.269 6.623 2.099 1.00 89.69 117 LEU A CA 1
ATOM 993 C C . LEU A 1 117 ? -5.234 5.493 2.073 1.00 89.69 117 LEU A C 1
ATOM 995 O O . LEU A 1 117 ? -5.431 4.511 1.356 1.00 89.69 117 LEU A O 1
ATOM 999 N N . LEU A 1 118 ? -4.171 5.586 2.881 1.00 95.06 118 LEU A N 1
ATOM 1000 C CA . LEU A 1 118 ? -3.201 4.499 3.051 1.00 95.06 118 LEU A CA 1
ATOM 1001 C C . LEU A 1 118 ? -3.893 3.208 3.504 1.00 95.06 118 LEU A C 1
ATOM 1003 O O . LEU A 1 118 ? -3.711 2.154 2.889 1.00 95.06 118 LEU A O 1
ATOM 1007 N N . LYS A 1 119 ? -4.710 3.294 4.561 1.00 94.75 119 LYS A N 1
ATOM 1008 C CA . LYS A 1 119 ? -5.429 2.139 5.117 1.00 94.75 119 LYS A CA 1
ATOM 1009 C C . LYS A 1 119 ? -6.461 1.588 4.138 1.00 94.75 119 LYS A C 1
ATOM 1011 O O . LYS A 1 119 ? -6.547 0.378 3.967 1.00 94.75 119 LYS A O 1
ATOM 1016 N N . GLN A 1 120 ? -7.191 2.454 3.446 1.00 91.25 120 GLN A N 1
ATOM 1017 C CA . GLN A 1 120 ? -8.149 2.057 2.419 1.00 91.25 120 GLN A CA 1
ATOM 1018 C C . GLN A 1 120 ? -7.469 1.329 1.266 1.00 91.25 120 GLN A C 1
ATOM 1020 O O . GLN A 1 120 ? -7.938 0.269 0.851 1.00 91.25 120 GLN A O 1
ATOM 1025 N N . PHE A 1 121 ? -6.340 1.840 0.778 1.00 92.06 121 PHE A N 1
ATOM 1026 C CA . PHE A 1 121 ? -5.580 1.170 -0.267 1.00 92.06 121 PHE A CA 1
ATOM 1027 C C . PHE A 1 121 ? -5.092 -0.204 0.209 1.00 92.06 121 PHE A C 1
ATOM 1029 O O . PHE A 1 121 ? -5.387 -1.212 -0.430 1.00 92.06 121 PHE A O 1
ATOM 1036 N N . LEU A 1 122 ? -4.414 -0.273 1.358 1.00 94.81 122 LEU A N 1
ATOM 1037 C CA . LEU A 1 122 ? -3.819 -1.514 1.863 1.00 94.81 122 LEU A CA 1
ATOM 1038 C C . LEU A 1 122 ? -4.855 -2.563 2.282 1.00 94.81 122 LEU A C 1
ATOM 1040 O O . LEU A 1 122 ? -4.714 -3.734 1.931 1.00 94.81 122 LEU A O 1
ATOM 1044 N N . PHE A 1 123 ? -5.902 -2.165 3.001 1.00 94.50 123 PHE A N 1
ATOM 1045 C CA . PHE A 1 123 ? -6.741 -3.097 3.758 1.00 94.50 123 PHE A CA 1
ATOM 1046 C C . PHE A 1 123 ? -8.141 -3.287 3.189 1.00 94.50 123 PHE A C 1
ATOM 1048 O O . PHE A 1 123 ? -8.758 -4.309 3.482 1.00 94.50 123 PHE A O 1
ATOM 1055 N N . SER A 1 124 ? -8.644 -2.379 2.342 1.00 89.88 124 SER A N 1
ATOM 1056 C CA . SER A 1 124 ? -9.921 -2.656 1.684 1.00 89.88 124 SER A CA 1
ATOM 1057 C C . SER A 1 124 ? -9.758 -3.800 0.679 1.00 89.88 124 SER A C 1
ATOM 1059 O O . SER A 1 124 ? -8.888 -3.719 -0.198 1.00 89.88 124 SER A O 1
ATOM 1061 N N . PRO A 1 125 ? -10.610 -4.841 0.737 1.00 84.62 125 PRO A N 1
ATOM 1062 C CA . PRO A 1 125 ? -10.625 -5.905 -0.266 1.00 84.62 125 PRO A CA 1
ATOM 1063 C C . PRO A 1 125 ? -11.098 -5.407 -1.642 1.00 84.62 125 PRO A C 1
ATOM 1065 O O . PRO A 1 125 ? -10.928 -6.103 -2.643 1.00 84.62 125 PRO A O 1
ATOM 1068 N N . ARG A 1 126 ? -11.693 -4.206 -1.694 1.00 82.62 126 ARG A N 1
ATOM 1069 C CA . ARG A 1 126 ? -12.160 -3.551 -2.923 1.00 82.62 126 ARG A CA 1
ATOM 1070 C C . ARG A 1 126 ? -11.134 -2.596 -3.528 1.00 82.62 126 ARG A C 1
ATOM 1072 O O . ARG A 1 126 ? -11.315 -2.182 -4.668 1.00 82.62 126 ARG A O 1
ATOM 1079 N N . SER A 1 127 ? -10.070 -2.262 -2.799 1.00 84.44 127 SER A N 1
ATOM 1080 C CA . SER A 1 127 ? -8.929 -1.541 -3.362 1.00 84.44 127 SER A CA 1
ATOM 1081 C C . SER A 1 127 ? -8.035 -2.506 -4.131 1.00 84.44 127 SER A C 1
ATOM 1083 O O . SER A 1 127 ? -7.704 -3.583 -3.629 1.00 84.44 127 SER A O 1
ATOM 1085 N N . PHE A 1 128 ? -7.608 -2.111 -5.325 1.00 83.25 128 PHE A N 1
ATOM 1086 C CA . PHE A 1 128 ? -6.759 -2.932 -6.182 1.00 83.25 128 PHE A CA 1
ATOM 1087 C C . PHE A 1 128 ? -5.791 -2.086 -7.003 1.00 83.25 128 PHE A C 1
ATOM 1089 O O . PHE A 1 128 ? -5.977 -0.885 -7.192 1.00 83.25 128 PHE A O 1
ATOM 1096 N N . LEU A 1 129 ? -4.758 -2.736 -7.524 1.00 83.19 129 LEU A N 1
ATOM 1097 C CA . LEU A 1 129 ? -3.824 -2.165 -8.488 1.00 83.19 129 LEU A CA 1
ATOM 1098 C C . LEU A 1 129 ? -3.751 -3.052 -9.730 1.00 83.19 129 LEU A C 1
ATOM 1100 O O . LEU A 1 129 ? -3.913 -4.263 -9.632 1.00 83.19 129 LEU A O 1
ATOM 1104 N N . THR A 1 130 ? -3.554 -2.465 -10.904 1.00 76.25 130 THR A N 1
ATOM 1105 C CA . THR A 1 130 ? -3.568 -3.170 -12.193 1.00 76.25 130 THR A CA 1
ATOM 1106 C C . THR A 1 130 ? -2.558 -2.563 -13.167 1.00 76.25 130 THR A C 1
ATOM 1108 O O . THR A 1 130 ? -2.200 -1.393 -13.038 1.00 76.25 130 THR A O 1
ATOM 1111 N N . GLY A 1 131 ? -2.081 -3.345 -14.136 1.00 73.25 131 GLY A N 1
ATOM 1112 C CA . GLY A 1 131 ? -1.233 -2.843 -15.215 1.00 73.25 131 GLY A CA 1
ATOM 1113 C C . GLY A 1 131 ? -2.028 -2.003 -16.223 1.00 73.25 131 GLY A C 1
ATOM 1114 O O . GLY A 1 131 ? -3.228 -2.192 -16.424 1.00 73.25 131 GLY A O 1
ATOM 1115 N N . GLY A 1 132 ? -1.359 -1.076 -16.902 1.00 63.69 132 GLY A N 1
ATOM 1116 C CA . GLY A 1 132 ? -1.956 -0.069 -17.782 1.00 63.69 132 GLY A CA 1
ATOM 1117 C C . GLY A 1 132 ? -2.655 -0.650 -19.012 1.00 63.69 132 GLY A C 1
ATOM 1118 O O . GLY A 1 132 ? -3.591 -0.039 -19.524 1.00 63.69 132 GLY A O 1
ATOM 1119 N N . MET A 1 133 ? -2.268 -1.853 -19.450 1.00 60.19 133 MET A N 1
ATOM 1120 C CA . MET A 1 133 ? -2.968 -2.577 -20.521 1.00 60.19 133 MET A CA 1
ATOM 1121 C C . MET A 1 133 ? -4.226 -3.320 -20.052 1.00 60.19 133 MET A C 1
ATOM 1123 O O . MET A 1 133 ? -5.079 -3.625 -20.876 1.00 60.19 133 MET A O 1
ATOM 1127 N N . TYR A 1 134 ? -4.382 -3.565 -18.749 1.00 53.38 134 TYR A N 1
ATOM 1128 C CA . TYR A 1 134 ? -5.606 -4.132 -18.169 1.00 53.38 134 TYR A CA 1
ATOM 1129 C C . TYR A 1 134 ? -6.540 -3.049 -17.607 1.00 53.38 134 TYR A C 1
ATOM 1131 O O . TYR A 1 134 ? -7.753 -3.245 -17.576 1.00 53.38 134 TYR A O 1
ATOM 1139 N N . GLY A 1 135 ? -5.997 -1.883 -17.237 1.00 50.66 135 GLY A N 1
ATOM 1140 C CA . GLY A 1 135 ? -6.761 -0.697 -16.838 1.00 50.66 135 GLY A CA 1
ATOM 1141 C C . GLY A 1 135 ? -7.448 0.043 -17.999 1.00 50.66 135 GLY A C 1
ATOM 1142 O O . GLY A 1 135 ? -8.379 0.812 -17.772 1.00 50.66 135 GLY A O 1
ATOM 1143 N N . SER A 1 136 ? -7.026 -0.179 -19.248 1.00 46.91 136 SER A N 1
ATOM 1144 C CA . SER A 1 136 ? -7.670 0.392 -20.445 1.00 46.91 136 SER A CA 1
ATOM 1145 C C . SER A 1 136 ? -8.758 -0.509 -21.039 1.00 46.91 136 SER A C 1
ATOM 1147 O O . SER A 1 136 ? -9.651 -0.022 -21.740 1.00 46.91 136 SER A O 1
ATOM 1149 N N . ASP A 1 137 ? -8.728 -1.805 -20.719 1.00 43.84 137 ASP A N 1
ATOM 1150 C CA . ASP A 1 137 ? -9.697 -2.779 -21.195 1.00 43.84 137 ASP A CA 1
ATOM 1151 C C . ASP A 1 137 ? -10.905 -2.851 -20.250 1.00 43.84 137 ASP A C 1
ATOM 1153 O O . ASP A 1 137 ? -10.949 -3.554 -19.240 1.00 43.84 137 ASP A O 1
ATOM 1157 N N . ASP A 1 138 ? -11.962 -2.164 -20.679 1.00 43.78 138 ASP A N 1
ATOM 1158 C CA . ASP A 1 138 ? -13.331 -2.112 -20.145 1.00 43.78 138 ASP A CA 1
ATOM 1159 C C . ASP A 1 138 ? -13.954 -3.502 -19.835 1.00 43.78 138 ASP A C 1
ATOM 1161 O O . ASP A 1 138 ? -15.045 -3.591 -19.280 1.00 43.78 138 ASP A O 1
ATOM 1165 N N . LYS A 1 139 ? -13.292 -4.609 -20.208 1.00 42.19 139 LYS A N 1
ATOM 1166 C CA . LYS A 1 139 ? -13.695 -5.999 -19.941 1.00 42.19 139 LYS A CA 1
ATOM 1167 C C . LYS A 1 139 ? -13.409 -6.448 -18.504 1.00 42.19 139 LYS A C 1
ATOM 1169 O O . LYS A 1 139 ? -14.185 -7.238 -17.976 1.00 42.19 139 LYS A O 1
ATOM 1174 N N . PHE A 1 140 ? -12.353 -5.946 -17.859 1.00 44.78 140 PHE A N 1
ATOM 1175 C CA . PHE A 1 140 ? -12.028 -6.346 -16.481 1.00 44.78 140 PHE A CA 1
ATOM 1176 C C . PHE A 1 140 ? -12.938 -5.649 -15.462 1.00 44.78 140 PHE A C 1
ATOM 1178 O O . PHE A 1 140 ? -13.502 -6.292 -14.579 1.00 44.78 140 PHE A O 1
ATOM 1185 N N . TYR A 1 141 ? -13.211 -4.361 -15.678 1.00 44.31 141 TYR A N 1
ATOM 1186 C CA . TYR A 1 141 ? -14.169 -3.580 -14.889 1.00 44.31 141 TYR A CA 1
ATOM 1187 C C . TYR A 1 141 ? -15.643 -3.994 -15.068 1.00 44.31 141 TYR A C 1
ATOM 1189 O O . TYR A 1 141 ? -16.504 -3.424 -14.397 1.00 44.31 141 TYR A O 1
ATOM 1197 N N . LYS A 1 142 ? -15.946 -4.911 -16.003 1.00 39.44 142 LYS A N 1
ATOM 1198 C CA . LYS A 1 142 ? -17.292 -5.468 -16.253 1.00 39.44 142 LYS A CA 1
ATOM 1199 C C . LYS A 1 142 ? -17.575 -6.756 -15.482 1.00 39.44 142 LYS A C 1
ATOM 1201 O O . LYS A 1 142 ? -18.742 -7.056 -15.271 1.00 39.44 142 LYS A O 1
ATOM 1206 N N . ASN A 1 143 ? -16.535 -7.495 -15.089 1.00 35.47 143 ASN A N 1
ATOM 1207 C CA . ASN A 1 143 ? -16.657 -8.739 -14.316 1.00 35.47 143 ASN A CA 1
ATOM 1208 C C . ASN A 1 143 ? -16.341 -8.548 -12.824 1.00 35.47 143 ASN A C 1
ATOM 1210 O O . ASN A 1 143 ? -16.519 -9.468 -12.033 1.00 35.47 143 ASN A O 1
ATOM 1214 N N . LEU A 1 144 ? -15.864 -7.362 -12.443 1.00 41.62 144 LEU A N 1
ATOM 1215 C CA . LEU A 1 144 ? -15.807 -6.910 -11.062 1.00 41.62 144 LEU A CA 1
ATOM 1216 C C . LEU A 1 144 ? -17.095 -6.119 -10.796 1.00 41.62 144 LEU A C 1
ATOM 1218 O O . LEU A 1 144 ? -17.283 -5.059 -11.390 1.00 41.62 144 LEU A O 1
ATOM 1222 N N . ASP A 1 145 ? -17.966 -6.622 -9.919 1.00 35.06 145 ASP A N 1
ATOM 1223 C CA . ASP A 1 145 ? -19.196 -5.960 -9.433 1.00 35.06 145 ASP A CA 1
ATOM 1224 C C . ASP A 1 145 ? -18.887 -4.710 -8.570 1.00 35.06 145 ASP A C 1
ATOM 1226 O O . ASP A 1 145 ? -19.458 -4.500 -7.502 1.00 35.06 145 ASP A O 1
ATOM 1230 N N . TYR A 1 146 ? -17.935 -3.868 -8.980 1.00 42.53 146 TYR A N 1
ATOM 1231 C CA . TYR A 1 146 ? -17.462 -2.747 -8.172 1.00 42.53 146 TYR A CA 1
ATOM 1232 C C . TYR A 1 146 ? -17.365 -1.452 -8.981 1.00 42.53 146 TYR A C 1
ATOM 1234 O O . TYR A 1 146 ? -16.742 -1.362 -10.039 1.00 42.53 146 TYR A O 1
ATOM 1242 N N . GLU A 1 147 ? -18.037 -0.420 -8.477 1.00 35.69 147 GLU A N 1
ATOM 1243 C CA . GLU A 1 147 ? -18.221 0.883 -9.107 1.00 35.69 147 GLU A CA 1
ATOM 1244 C C . GLU A 1 147 ? -17.071 1.887 -8.794 1.00 35.69 147 GLU A C 1
ATOM 1246 O O . GLU A 1 147 ? -17.259 2.857 -8.078 1.00 35.69 147 GLU A O 1
ATOM 1251 N N . CYS A 1 148 ? -15.887 1.698 -9.392 1.00 35.69 148 CYS A N 1
ATOM 1252 C CA . CYS A 1 148 ? -14.663 2.537 -9.356 1.00 35.69 148 CYS A CA 1
ATOM 1253 C C . CYS A 1 148 ? -14.602 3.869 -10.209 1.00 35.69 148 CYS A C 1
ATOM 1255 O O . CYS A 1 148 ? -15.146 3.933 -11.312 1.00 35.69 148 CYS A O 1
ATOM 1257 N N . TYR A 1 149 ? -13.916 4.940 -9.744 1.00 34.00 149 TYR A N 1
ATOM 1258 C CA . TYR A 1 149 ? -13.712 6.251 -10.431 1.00 34.00 149 TYR A CA 1
ATOM 1259 C C . TYR A 1 149 ? -12.285 6.573 -10.933 1.00 34.00 149 TYR A C 1
ATOM 1261 O O . TYR A 1 149 ? -11.421 6.841 -10.106 1.00 34.00 149 TYR A O 1
ATOM 1269 N N . VAL A 1 150 ? -12.082 6.780 -12.241 1.00 34.56 150 VAL A N 1
ATOM 1270 C CA . VAL A 1 150 ? -10.792 7.171 -12.871 1.00 34.56 150 VAL A CA 1
ATOM 1271 C C . VAL A 1 150 ? -10.418 8.659 -12.679 1.00 34.56 150 VAL A C 1
ATOM 1273 O O . VAL A 1 150 ? -11.139 9.514 -13.194 1.00 34.56 150 VAL A O 1
ATOM 1276 N N . TYR A 1 151 ? -9.250 8.996 -12.101 1.00 32.84 151 TYR A N 1
ATOM 1277 C CA . TYR A 1 151 ? -8.526 10.244 -12.426 1.00 32.84 151 TYR A CA 1
ATOM 1278 C C . TYR A 1 151 ? -7.333 9.940 -13.337 1.00 32.84 151 TYR A C 1
ATOM 1280 O O . TYR A 1 151 ? -6.391 9.248 -12.959 1.00 32.84 151 TYR A O 1
ATOM 1288 N N . SER A 1 152 ? -7.354 10.474 -14.559 1.00 32.91 152 SER A N 1
ATOM 1289 C CA . SER A 1 152 ? -6.180 10.457 -15.430 1.00 32.91 152 SER A CA 1
ATOM 1290 C C . SER A 1 152 ? -5.273 11.634 -15.109 1.00 32.91 152 SER A C 1
ATOM 1292 O O . SER A 1 152 ? -5.736 12.775 -15.165 1.00 32.91 152 SER A O 1
ATOM 1294 N N . ALA A 1 153 ? -3.983 11.391 -14.883 1.00 30.66 153 ALA A N 1
ATOM 1295 C CA . ALA A 1 153 ? -2.964 12.443 -14.864 1.00 30.66 153 ALA A CA 1
ATOM 1296 C C . ALA A 1 153 ? -2.648 12.943 -16.294 1.00 30.66 153 ALA A C 1
ATOM 1298 O O . ALA A 1 153 ? -1.494 13.029 -16.704 1.00 30.66 153 ALA A O 1
ATOM 1299 N N . ALA A 1 154 ? -3.684 13.244 -17.080 1.00 30.42 154 ALA A N 1
ATOM 1300 C CA . ALA A 1 154 ? -3.558 13.832 -18.403 1.00 30.42 154 ALA A CA 1
ATOM 1301 C C . ALA A 1 154 ? -3.783 15.347 -18.303 1.00 30.42 154 ALA A C 1
ATOM 1303 O O . ALA A 1 154 ? -4.919 15.808 -18.247 1.00 30.42 154 ALA A O 1
ATOM 1304 N N . GLY A 1 155 ? -2.680 16.099 -18.318 1.00 28.06 155 GLY A N 1
ATOM 1305 C CA . GLY A 1 155 ? -2.665 17.506 -18.718 1.00 28.06 155 GLY A CA 1
ATOM 1306 C C . GLY A 1 155 ? -2.793 18.514 -17.581 1.00 28.06 155 GLY A C 1
ATOM 1307 O O . GLY A 1 155 ? -3.885 18.966 -17.252 1.00 28.06 155 GLY A O 1
ATOM 1308 N N . ILE A 1 156 ? -1.643 18.945 -17.065 1.00 26.67 156 ILE A N 1
ATOM 1309 C CA . ILE A 1 156 ? -1.476 20.327 -16.612 1.00 26.67 156 ILE A CA 1
ATOM 1310 C C . ILE A 1 156 ? -1.660 21.183 -17.876 1.00 26.67 156 ILE A C 1
ATOM 1312 O O . ILE A 1 156 ? -0.862 21.060 -18.808 1.00 26.67 156 ILE A O 1
ATOM 1316 N N . GLY A 1 157 ? -2.762 21.929 -17.947 1.00 27.64 157 GLY A N 1
ATOM 1317 C CA . GLY A 1 157 ? -2.984 22.988 -18.935 1.00 27.64 157 GLY A CA 1
ATOM 1318 C C . GLY A 1 157 ? -2.487 24.325 -18.415 1.00 27.64 157 GLY A C 1
ATOM 1319 O O . GLY A 1 157 ? -2.517 24.507 -17.176 1.00 27.64 157 GLY A O 1
#

Sequence (157 aa):
MKTKIRRGFFETNSSSSHGVCIDLINDFQLPSTIYFRFNSFGTFFGPYNDLMMKASYLYTGFYHYNYAWFFTRIIPMLEKNNIQVFYEDMEDISFDHYFDAVWFGSFFDLISKDELLLKQFLFSPRSFLTGGMYGSDDKFYKNLDYECYVYSAAGIG

Radius of gyration: 15.09 Å; chains: 1; bounding box: 40×32×41 Å

pLDDT: mean 73.95, std 22.11, range [25.58, 98.31]